Protein AF-A0A443P722-F1 (afdb_monomer_lite)

Radius of gyration: 17.4 Å; chains: 1; bounding box: 44×21×36 Å

Foldseek 3Di:
DDPVLVVVLVVQVVCVVVPHDDPDVVVNVVSVVVVVCVVVVPDPVPVPPPVPPDDPDPPDDPDDPPPDDDD

Structure (mmCIF, N/CA/C/O backbone):
data_AF-A0A443P722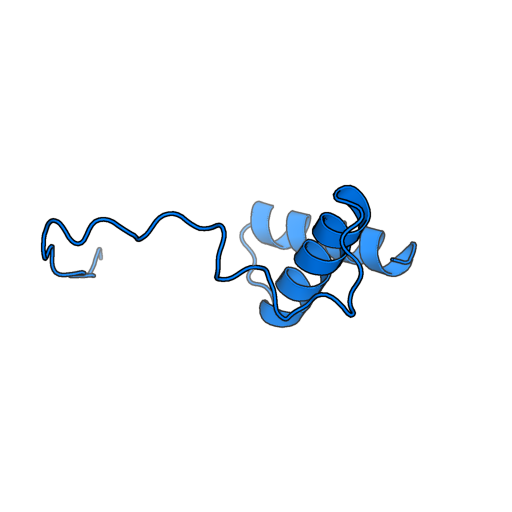-F1
#
_entry.id   AF-A0A443P722-F1
#
loop_
_atom_site.group_PDB
_atom_site.id
_atom_site.type_symbol
_atom_site.label_atom_id
_atom_site.label_alt_id
_atom_site.label_comp_id
_atom_site.label_asym_id
_atom_site.label_entity_id
_atom_site.label_seq_id
_atom_site.pdbx_PDB_ins_code
_atom_site.Cartn_x
_atom_site.Cartn_y
_atom_site.Cartn_z
_atom_site.occupancy
_atom_site.B_iso_or_equiv
_atom_site.auth_seq_id
_atom_site.auth_comp_id
_atom_site.auth_asym_id
_atom_site.auth_atom_id
_atom_site.pdbx_PDB_model_num
ATOM 1 N N . MET A 1 1 ? 15.512 -2.133 -0.084 1.00 73.00 1 MET A N 1
ATOM 2 C CA . MET A 1 1 ? 14.411 -2.166 0.907 1.00 73.00 1 MET A CA 1
ATOM 3 C C . MET A 1 1 ? 14.925 -2.698 2.240 1.00 73.00 1 MET A C 1
ATOM 5 O O . MET A 1 1 ? 15.758 -3.597 2.227 1.00 73.00 1 MET A O 1
ATOM 9 N N . THR A 1 2 ? 14.491 -2.137 3.369 1.00 89.00 2 THR A N 1
ATOM 10 C CA . THR A 1 2 ? 14.959 -2.515 4.717 1.00 89.00 2 THR A CA 1
ATOM 11 C C . THR A 1 2 ? 13.863 -3.205 5.533 1.00 89.00 2 THR A C 1
ATOM 13 O O . THR A 1 2 ? 12.679 -3.102 5.220 1.00 89.00 2 THR A O 1
ATOM 16 N N . MET A 1 3 ? 14.235 -3.874 6.632 1.00 91.50 3 MET A N 1
ATOM 17 C CA . MET A 1 3 ? 13.263 -4.466 7.566 1.00 91.50 3 MET A CA 1
ATOM 18 C C . MET A 1 3 ? 12.302 -3.416 8.145 1.00 91.50 3 MET A C 1
ATOM 20 O O . MET A 1 3 ? 11.127 -3.699 8.356 1.00 91.50 3 MET A O 1
ATOM 24 N N . LYS A 1 4 ? 12.785 -2.184 8.350 1.00 91.19 4 LYS A N 1
ATOM 25 C CA . LYS A 1 4 ? 11.959 -1.062 8.802 1.00 91.19 4 LYS A CA 1
ATOM 26 C C . LYS A 1 4 ? 10.879 -0.704 7.780 1.00 91.19 4 LYS A C 1
ATOM 28 O O . LYS A 1 4 ? 9.747 -0.459 8.182 1.00 91.19 4 LYS A O 1
ATOM 33 N N . ASP A 1 5 ? 11.207 -0.717 6.486 1.00 90.69 5 ASP A N 1
ATOM 34 C CA . ASP A 1 5 ? 10.228 -0.448 5.427 1.00 90.69 5 ASP A CA 1
ATOM 35 C C . ASP A 1 5 ? 9.100 -1.488 5.442 1.00 90.69 5 ASP A C 1
ATOM 37 O O . ASP A 1 5 ? 7.937 -1.112 5.352 1.00 90.69 5 ASP A O 1
ATOM 41 N N . LEU A 1 6 ? 9.431 -2.771 5.641 1.00 92.38 6 LEU A N 1
ATOM 42 C CA . LEU A 1 6 ? 8.442 -3.853 5.735 1.00 92.38 6 LEU A CA 1
ATOM 43 C C . LEU A 1 6 ? 7.514 -3.704 6.945 1.00 92.38 6 LEU A C 1
ATOM 45 O O . LEU A 1 6 ? 6.301 -3.853 6.811 1.00 92.38 6 LEU A O 1
ATOM 49 N N . VAL A 1 7 ? 8.068 -3.397 8.122 1.00 95.44 7 VAL A N 1
ATOM 50 C CA . VAL A 1 7 ? 7.268 -3.196 9.342 1.00 95.44 7 VAL A CA 1
ATOM 51 C C . VAL A 1 7 ? 6.310 -2.020 9.174 1.00 95.44 7 VAL A C 1
ATOM 53 O O . VAL A 1 7 ? 5.142 -2.124 9.545 1.00 95.44 7 VAL A O 1
ATOM 56 N N . LEU A 1 8 ? 6.779 -0.916 8.589 1.00 93.12 8 LEU A N 1
ATOM 57 C CA . LEU A 1 8 ? 5.924 0.244 8.364 1.00 93.12 8 LEU A CA 1
ATOM 58 C C . LEU A 1 8 ? 4.851 -0.022 7.299 1.00 93.12 8 LEU A C 1
ATOM 60 O O . LEU A 1 8 ? 3.717 0.403 7.482 1.00 93.12 8 LEU A O 1
ATOM 64 N N . LEU A 1 9 ? 5.178 -0.756 6.230 1.00 93.75 9 LEU A N 1
ATOM 65 C CA . LEU A 1 9 ? 4.204 -1.142 5.206 1.00 93.75 9 LEU A CA 1
ATOM 66 C C . LEU A 1 9 ? 3.066 -1.980 5.813 1.00 93.75 9 LEU A C 1
ATOM 68 O O . LEU A 1 9 ? 1.894 -1.759 5.513 1.00 93.75 9 LEU A O 1
ATO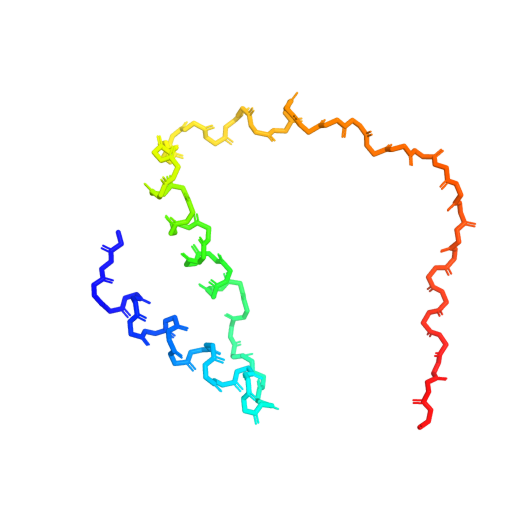M 72 N N . LEU A 1 10 ? 3.410 -2.917 6.705 1.00 94.75 10 LEU A N 1
ATOM 73 C CA . LEU A 1 10 ? 2.434 -3.742 7.417 1.00 94.75 10 LEU A CA 1
ATOM 74 C C . LEU A 1 10 ? 1.549 -2.898 8.343 1.00 94.75 10 LEU A C 1
ATOM 76 O O . LEU A 1 10 ? 0.338 -3.103 8.386 1.00 94.75 10 LEU A O 1
ATOM 80 N N . PHE A 1 11 ? 2.141 -1.938 9.053 1.00 95.75 11 PHE A N 1
ATOM 81 C CA . PHE A 1 11 ? 1.412 -1.007 9.913 1.00 95.75 11 PHE A CA 1
ATOM 82 C C . PHE A 1 11 ? 0.430 -0.129 9.123 1.00 95.75 11 PHE A C 1
ATOM 84 O O . PHE A 1 11 ? -0.736 -0.035 9.493 1.00 95.75 11 PHE A O 1
ATOM 91 N N . GLU A 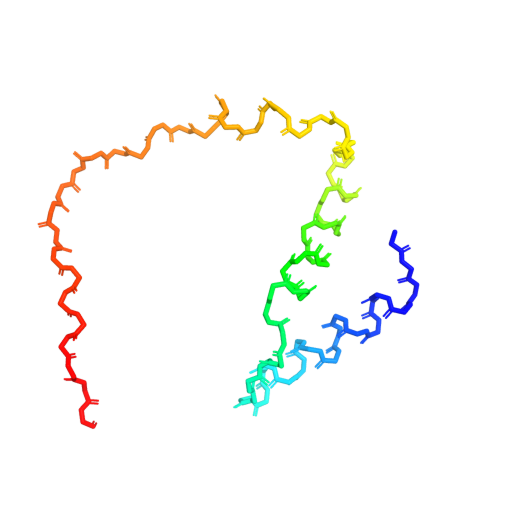1 12 ? 0.864 0.458 8.008 1.00 95.31 12 GLU A N 1
ATOM 92 C CA . GLU A 1 12 ? 0.030 1.317 7.153 1.00 95.31 12 GLU A CA 1
ATOM 93 C C . GLU A 1 12 ? -1.095 0.527 6.470 1.00 95.31 12 GLU A C 1
ATOM 95 O O . GLU A 1 12 ? -2.230 0.994 6.387 1.00 95.31 12 GLU A O 1
ATOM 100 N N . THR A 1 13 ? -0.822 -0.719 6.076 1.00 95.25 13 THR A N 1
ATOM 101 C CA . THR A 1 13 ? -1.852 -1.638 5.564 1.00 95.25 13 THR A CA 1
ATOM 102 C C . THR A 1 13 ? -2.875 -1.993 6.649 1.00 95.25 13 THR A C 1
ATOM 104 O O . THR A 1 13 ? -4.081 -2.029 6.390 1.00 95.25 13 THR A O 1
ATOM 107 N N . ALA A 1 14 ? -2.421 -2.233 7.882 1.00 96.62 14 ALA A N 1
ATOM 108 C CA . ALA A 1 14 ? -3.305 -2.486 9.017 1.00 96.62 14 ALA A CA 1
ATOM 109 C C . ALA A 1 14 ? -4.164 -1.255 9.364 1.00 96.62 14 ALA A C 1
ATOM 111 O O . ALA A 1 14 ? -5.350 -1.403 9.647 1.00 96.62 14 ALA A O 1
ATOM 112 N N . LEU A 1 15 ? -3.606 -0.042 9.288 1.00 96.25 15 LEU A N 1
ATOM 113 C CA . LEU A 1 15 ? -4.347 1.219 9.438 1.00 96.25 15 LEU A CA 1
ATOM 114 C C . LEU A 1 15 ? -5.472 1.337 8.402 1.00 96.25 15 LEU A C 1
ATOM 116 O O . LEU A 1 15 ? -6.628 1.514 8.778 1.00 96.25 15 LEU A O 1
ATOM 120 N N . LEU A 1 16 ? -5.154 1.151 7.117 1.00 94.69 16 LEU A N 1
ATOM 121 C CA . LEU A 1 16 ? -6.145 1.220 6.039 1.00 94.69 16 LEU A CA 1
ATOM 122 C C . LEU A 1 16 ? -7.259 0.178 6.209 1.00 94.69 16 LEU A C 1
ATOM 124 O O . LEU A 1 16 ? -8.440 0.504 6.119 1.00 94.69 16 LEU A O 1
ATOM 128 N N . THR A 1 17 ? -6.902 -1.076 6.502 1.00 95.94 17 THR A N 1
ATOM 129 C CA . THR A 1 17 ? -7.886 -2.163 6.688 1.00 95.94 17 THR A CA 1
ATOM 130 C C . THR A 1 17 ? -8.722 -2.017 7.958 1.00 95.94 17 THR A C 1
ATOM 132 O O . THR A 1 17 ? -9.831 -2.545 8.020 1.00 95.94 17 THR A O 1
ATOM 135 N N . SER A 1 18 ? -8.229 -1.281 8.957 1.00 97.06 18 SER A N 1
ATOM 136 C CA . SER A 1 18 ? -8.991 -0.928 10.161 1.00 97.06 18 SER A CA 1
ATOM 137 C C . SER A 1 18 ? -9.823 0.352 10.013 1.00 97.06 18 SER A C 1
ATOM 139 O O . SER A 1 18 ? -10.538 0.710 10.947 1.00 97.06 18 SER A O 1
ATOM 141 N N . GLY A 1 19 ? -9.792 1.003 8.843 1.00 96.06 19 GLY A N 1
ATOM 142 C CA . GLY A 1 19 ? -10.629 2.164 8.523 1.00 96.06 19 GLY A CA 1
ATOM 143 C C . GLY A 1 19 ? -10.019 3.517 8.892 1.00 96.06 19 GLY A C 1
ATOM 144 O O . GLY A 1 19 ? -10.737 4.514 8.917 1.00 96.06 19 GLY A O 1
ATOM 145 N N . PHE A 1 20 ? -8.719 3.572 9.182 1.00 95.25 20 PHE A N 1
ATOM 146 C CA . PHE A 1 20 ? -8.004 4.825 9.423 1.00 95.25 20 PHE A CA 1
ATOM 147 C C . PHE A 1 20 ? -7.349 5.353 8.143 1.00 95.25 20 PHE A C 1
ATOM 149 O O . PHE A 1 20 ? -6.937 4.595 7.264 1.00 95.25 20 PHE A O 1
ATOM 156 N N . SER A 1 21 ? -7.201 6.675 8.076 1.00 93.38 21 SER A N 1
ATOM 157 C CA . SER A 1 21 ? -6.468 7.360 7.010 1.00 93.38 21 SER A CA 1
ATOM 158 C C . SER A 1 21 ? -4.955 7.305 7.237 1.00 93.38 21 SER A C 1
ATOM 160 O O . SER A 1 21 ? -4.485 7.188 8.368 1.00 93.38 21 SER A O 1
ATOM 162 N N . LEU A 1 22 ? -4.187 7.431 6.154 1.00 93.25 22 LEU A N 1
ATOM 163 C CA . LEU A 1 22 ? -2.731 7.559 6.208 1.00 93.25 22 LEU A CA 1
ATOM 164 C C . LEU A 1 22 ? -2.312 9.017 6.420 1.00 93.25 22 LEU A C 1
ATOM 166 O O . LEU A 1 22 ? -2.891 9.913 5.808 1.00 93.25 22 LEU A O 1
ATOM 170 N N . ASP A 1 23 ? -1.257 9.234 7.210 1.00 90.56 23 ASP A N 1
ATOM 171 C CA . ASP A 1 23 ? -0.660 10.564 7.406 1.00 90.56 23 ASP A CA 1
ATOM 172 C C . ASP A 1 23 ? 0.020 11.082 6.128 1.00 90.56 23 ASP A C 1
ATOM 174 O O . ASP A 1 23 ? -0.127 12.246 5.762 1.00 90.56 23 ASP A O 1
ATOM 178 N N . ASP A 1 24 ? 0.754 10.206 5.431 1.00 92.06 24 ASP A N 1
ATOM 179 C CA . ASP A 1 24 ? 1.416 10.520 4.163 1.00 92.06 24 ASP A CA 1
ATOM 180 C C . ASP A 1 24 ? 1.234 9.381 3.138 1.00 92.06 24 ASP A C 1
ATOM 182 O O . ASP A 1 24 ? 2.048 8.445 3.065 1.00 92.06 24 ASP A O 1
ATOM 186 N N . PRO A 1 25 ? 0.170 9.455 2.316 1.00 91.38 25 PRO A N 1
ATOM 187 C CA . PRO A 1 25 ? -0.105 8.476 1.269 1.00 91.38 25 PRO A CA 1
ATOM 188 C C . PRO A 1 25 ? 1.010 8.363 0.220 1.00 91.38 25 PRO A C 1
ATOM 190 O O . PRO A 1 25 ? 1.244 7.272 -0.303 1.00 91.38 25 PRO A O 1
ATOM 193 N N . ASN A 1 26 ? 1.734 9.452 -0.074 1.00 93.25 26 ASN A N 1
ATOM 194 C CA . ASN A 1 26 ? 2.796 9.443 -1.085 1.00 93.25 26 ASN A CA 1
ATOM 195 C C . ASN A 1 26 ? 3.987 8.605 -0.616 1.00 93.25 26 ASN A C 1
ATOM 197 O O . ASN A 1 26 ? 4.548 7.822 -1.384 1.00 93.25 26 ASN A O 1
ATOM 201 N N . THR A 1 27 ? 4.345 8.710 0.665 1.00 91.44 27 THR A N 1
ATOM 202 C CA . THR A 1 27 ? 5.438 7.912 1.237 1.00 91.44 27 THR A CA 1
ATOM 203 C C . THR A 1 27 ? 5.068 6.427 1.355 1.00 91.44 27 THR A C 1
ATOM 205 O O . THR A 1 27 ? 5.943 5.560 1.225 1.00 91.44 27 THR A O 1
ATOM 208 N N . PHE A 1 28 ? 3.792 6.095 1.581 1.00 93.81 28 PHE A N 1
ATOM 209 C CA . PHE A 1 28 ? 3.304 4.710 1.488 1.00 93.81 28 PHE A CA 1
ATOM 210 C C . PHE A 1 28 ? 3.409 4.176 0.050 1.00 93.81 28 PHE A C 1
ATOM 212 O O . PHE A 1 28 ? 4.052 3.147 -0.176 1.00 93.81 28 PHE A O 1
ATOM 219 N N . ALA A 1 29 ? 2.896 4.921 -0.935 1.00 92.56 29 ALA A N 1
ATOM 220 C CA . ALA A 1 29 ? 2.983 4.560 -2.352 1.00 92.56 29 ALA A CA 1
ATOM 221 C C . ALA A 1 29 ? 4.439 4.391 -2.823 1.00 92.56 29 ALA A C 1
ATOM 223 O O . ALA A 1 29 ? 4.788 3.390 -3.450 1.00 92.56 29 ALA A O 1
ATOM 224 N N . GLY A 1 30 ? 5.334 5.300 -2.426 1.00 92.00 30 GLY A N 1
ATOM 225 C CA . GLY A 1 30 ? 6.761 5.216 -2.745 1.00 92.00 30 GLY A CA 1
ATOM 226 C C . GLY A 1 30 ? 7.451 3.973 -2.166 1.00 92.00 30 GLY A C 1
ATOM 227 O O . GLY A 1 30 ? 8.412 3.463 -2.748 1.00 92.00 30 GLY A O 1
ATOM 228 N N . ARG A 1 31 ? 6.973 3.435 -1.036 1.00 91.38 31 ARG A N 1
ATOM 229 C CA . ARG A 1 31 ? 7.451 2.145 -0.505 1.00 91.38 31 ARG A CA 1
ATOM 230 C C . ARG A 1 31 ? 6.941 0.965 -1.323 1.00 91.38 31 ARG A C 1
ATOM 232 O O . ARG A 1 31 ? 7.744 0.088 -1.637 1.00 91.38 31 ARG A O 1
ATOM 239 N N . ILE A 1 32 ? 5.667 0.969 -1.719 1.00 92.75 32 ILE A N 1
ATOM 240 C CA . ILE A 1 32 ? 5.099 -0.064 -2.601 1.00 92.75 32 ILE A CA 1
ATOM 241 C C . ILE A 1 32 ? 5.844 -0.087 -3.939 1.00 92.75 32 ILE A C 1
ATOM 243 O O . ILE A 1 32 ? 6.259 -1.150 -4.393 1.00 92.75 32 ILE A O 1
ATOM 247 N N . HIS A 1 33 ? 6.095 1.078 -4.538 1.00 90.75 33 HIS A N 1
ATOM 248 C CA . HIS A 1 33 ? 6.805 1.175 -5.814 1.00 90.75 33 HIS A CA 1
ATOM 249 C C . HIS A 1 33 ? 8.227 0.617 -5.714 1.00 90.75 33 HIS A C 1
ATOM 251 O O . HIS A 1 33 ? 8.632 -0.176 -6.560 1.00 90.75 33 HIS A O 1
ATOM 257 N N . ARG A 1 34 ? 8.978 0.954 -4.656 1.00 88.81 34 ARG A N 1
ATOM 258 C CA . ARG A 1 34 ? 10.312 0.367 -4.430 1.00 88.81 34 ARG A CA 1
ATOM 259 C C . ARG A 1 34 ? 10.254 -1.147 -4.220 1.00 88.81 34 ARG A C 1
ATOM 261 O O . ARG A 1 34 ? 11.149 -1.850 -4.677 1.00 88.81 34 ARG A O 1
ATOM 268 N N . MET A 1 35 ? 9.214 -1.658 -3.558 1.00 89.38 35 MET A N 1
ATOM 269 C CA . MET A 1 35 ? 9.008 -3.100 -3.391 1.00 89.38 35 MET A CA 1
ATOM 270 C C . MET A 1 35 ? 8.742 -3.798 -4.730 1.00 89.38 35 MET A C 1
ATOM 272 O O . MET A 1 35 ? 9.344 -4.837 -4.993 1.00 89.38 35 MET A O 1
ATOM 276 N N . LEU A 1 36 ? 7.887 -3.219 -5.579 1.00 88.56 36 LEU A N 1
ATOM 277 C CA . LEU A 1 36 ? 7.569 -3.748 -6.907 1.00 88.56 36 LEU A CA 1
ATOM 278 C C . LEU A 1 36 ? 8.783 -3.727 -7.832 1.00 88.56 36 LEU A C 1
ATOM 280 O O . LEU A 1 36 ? 9.107 -4.759 -8.409 1.00 88.56 36 LEU A O 1
ATOM 284 N N . LYS A 1 37 ? 9.503 -2.601 -7.906 1.00 86.06 37 LYS A N 1
ATOM 285 C CA . LYS A 1 37 ? 10.737 -2.491 -8.699 1.00 86.06 37 LYS A CA 1
ATOM 286 C C . LYS A 1 37 ? 11.749 -3.565 -8.314 1.00 86.06 37 LYS A C 1
ATOM 288 O O . LYS A 1 37 ? 12.2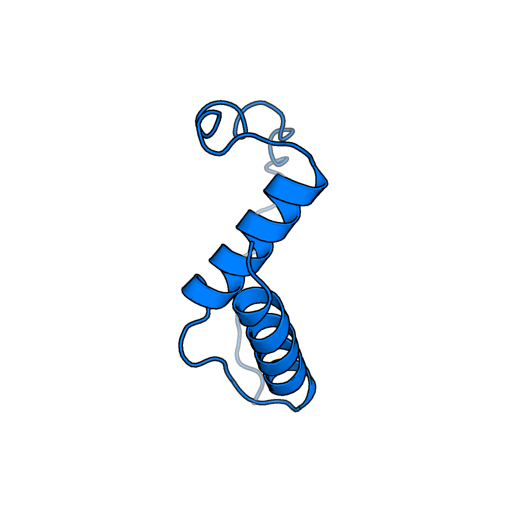69 -4.259 -9.177 1.00 86.06 37 LYS A O 1
ATOM 293 N N . LEU A 1 38 ? 11.948 -3.779 -7.013 1.00 86.50 38 LEU A N 1
ATOM 294 C CA . LEU A 1 38 ? 12.864 -4.805 -6.514 1.00 86.50 38 LEU A CA 1
ATOM 295 C C . LEU A 1 38 ? 12.366 -6.226 -6.840 1.00 86.50 38 LEU A C 1
ATOM 297 O O . LEU A 1 38 ? 13.163 -7.074 -7.228 1.00 86.50 38 LEU A O 1
ATOM 301 N N . GLY A 1 39 ? 11.059 -6.485 -6.735 1.00 86.38 39 GLY A N 1
ATOM 302 C CA . GLY A 1 39 ? 10.457 -7.774 -7.102 1.00 86.38 39 GLY A CA 1
ATOM 303 C C . GLY A 1 39 ? 10.507 -8.082 -8.603 1.00 86.38 39 GLY A C 1
ATOM 304 O O . GLY A 1 39 ? 10.640 -9.243 -8.982 1.00 86.38 39 GLY A O 1
ATOM 305 N N . LEU A 1 40 ? 10.445 -7.048 -9.442 1.00 89.06 40 LEU A N 1
ATOM 306 C CA . LEU A 1 40 ? 10.537 -7.135 -10.901 1.00 89.06 40 LEU A CA 1
ATOM 307 C C . LEU A 1 40 ? 11.977 -7.004 -11.423 1.00 89.06 40 LEU A C 1
ATOM 309 O O . LEU A 1 40 ? 12.199 -7.165 -12.616 1.00 89.06 40 LEU A O 1
ATOM 313 N N . SER A 1 41 ? 12.957 -6.766 -10.542 1.00 84.00 41 SER A N 1
ATOM 314 C CA . SER A 1 41 ? 14.359 -6.487 -10.906 1.00 84.00 41 SER A CA 1
ATOM 315 C C . SER A 1 41 ? 14.526 -5.289 -11.854 1.00 84.00 41 SER A C 1
ATOM 317 O O . SER A 1 41 ? 15.386 -5.309 -12.727 1.00 84.00 41 SER A O 1
ATOM 319 N N . ILE A 1 42 ? 13.703 -4.253 -11.676 1.00 81.19 42 ILE A N 1
ATOM 320 C CA . ILE A 1 42 ? 13.792 -2.985 -12.409 1.00 81.19 42 ILE A CA 1
ATOM 321 C C . ILE A 1 42 ? 14.767 -2.077 -11.657 1.00 81.19 42 ILE A C 1
ATOM 323 O O . ILE A 1 42 ? 14.538 -1.765 -10.481 1.00 81.19 42 ILE A O 1
ATOM 327 N N . ASP A 1 43 ? 15.844 -1.656 -12.320 1.00 73.56 43 ASP A N 1
ATOM 328 C CA . ASP A 1 43 ? 16.828 -0.744 -11.734 1.00 73.56 43 ASP A CA 1
ATOM 329 C C . ASP A 1 43 ? 16.262 0.681 -11.611 1.00 73.56 43 ASP A C 1
ATOM 331 O O . ASP A 1 43 ? 15.518 1.170 -12.464 1.00 73.56 43 ASP A O 1
ATOM 335 N N . GLU A 1 44 ? 16.610 1.377 -10.524 1.00 61.12 44 GLU A N 1
ATOM 336 C CA . GLU A 1 44 ? 16.099 2.731 -10.245 1.00 61.12 44 GLU A CA 1
ATOM 337 C C . GLU A 1 44 ? 16.562 3.773 -11.286 1.00 61.12 44 GLU A C 1
ATOM 339 O O . GLU A 1 44 ? 15.894 4.795 -11.455 1.00 61.12 44 GLU A O 1
ATOM 344 N N . ASP A 1 45 ? 17.636 3.475 -12.023 1.00 56.84 45 ASP A N 1
ATOM 345 C CA . ASP A 1 45 ? 18.225 4.316 -13.073 1.00 56.84 45 ASP A CA 1
ATOM 346 C C . ASP A 1 45 ? 17.540 4.164 -14.447 1.00 56.84 45 ASP A C 1
ATOM 348 O O . ASP A 1 45 ? 17.781 4.961 -15.354 1.00 56.84 45 ASP A O 1
ATOM 352 N N . GLU A 1 46 ? 16.645 3.184 -14.606 1.00 55.66 46 GLU A N 1
ATOM 353 C CA . GLU A 1 46 ? 15.894 2.934 -15.846 1.00 55.66 46 GLU A CA 1
ATOM 354 C C . GLU A 1 46 ? 14.533 3.661 -15.861 1.00 55.66 46 GLU A C 1
ATOM 356 O O . GLU A 1 46 ? 13.621 3.337 -16.618 1.00 55.66 46 GLU A O 1
ATOM 361 N N . ALA A 1 47 ? 14.379 4.697 -15.028 1.00 50.84 47 ALA A N 1
ATOM 362 C CA . ALA A 1 47 ? 13.151 5.482 -14.854 1.00 50.84 47 ALA A CA 1
ATOM 363 C C . ALA A 1 47 ? 12.756 6.366 -16.064 1.00 50.84 47 ALA A C 1
ATOM 365 O O . ALA A 1 47 ? 12.030 7.346 -15.902 1.00 50.84 47 ALA A O 1
ATOM 366 N N . GLY A 1 48 ? 13.232 6.042 -17.269 1.00 50.09 48 GLY A N 1
ATOM 367 C CA . GLY A 1 48 ? 12.905 6.732 -18.519 1.00 50.09 48 GLY A CA 1
ATOM 368 C C . GLY A 1 48 ? 12.190 5.873 -19.567 1.00 50.09 48 GLY A C 1
ATOM 369 O O . GLY A 1 48 ? 11.906 6.398 -20.639 1.00 50.09 48 GLY A O 1
ATOM 370 N N . ALA A 1 49 ? 11.921 4.588 -19.299 1.00 47.03 49 ALA A N 1
ATOM 371 C CA . ALA A 1 49 ? 11.443 3.640 -20.315 1.00 47.03 49 ALA A CA 1
ATOM 372 C C . ALA A 1 49 ? 10.042 3.037 -20.062 1.00 47.03 49 ALA A C 1
ATOM 374 O O . ALA A 1 49 ? 9.610 2.194 -20.837 1.00 47.03 49 ALA A O 1
ATOM 375 N N . ASP A 1 50 ? 9.317 3.452 -19.017 1.00 52.41 50 ASP A N 1
ATOM 376 C CA . ASP A 1 50 ? 8.065 2.777 -18.605 1.00 52.41 50 ASP A CA 1
ATOM 377 C C . ASP A 1 50 ? 6.769 3.489 -19.049 1.00 52.41 50 ASP A C 1
ATOM 379 O O . ASP A 1 50 ? 5.671 3.040 -18.746 1.00 52.41 50 ASP A O 1
ATOM 383 N N . ASP A 1 51 ? 6.872 4.584 -19.811 1.00 52.44 51 ASP A N 1
ATOM 384 C CA . ASP A 1 51 ? 5.704 5.218 -20.458 1.00 52.44 51 ASP A CA 1
ATOM 385 C C . ASP A 1 51 ? 5.469 4.670 -21.885 1.00 52.44 51 ASP A C 1
ATOM 387 O O . ASP A 1 51 ? 4.551 5.087 -22.584 1.00 52.44 51 ASP A O 1
ATOM 391 N N . THR A 1 52 ? 6.320 3.743 -22.354 1.00 53.53 52 THR A N 1
ATOM 392 C CA . THR A 1 52 ? 6.293 3.230 -23.738 1.00 53.53 52 THR A CA 1
ATOM 393 C C . THR A 1 52 ? 5.675 1.843 -23.906 1.00 53.53 52 THR A C 1
ATOM 395 O O . THR A 1 52 ? 5.353 1.484 -25.036 1.00 53.53 52 THR A O 1
ATOM 398 N N . ASP A 1 53 ? 5.487 1.081 -22.824 1.00 56.94 53 ASP A N 1
ATOM 399 C CA . ASP A 1 53 ? 4.910 -0.278 -22.870 1.00 56.94 53 ASP A CA 1
ATOM 400 C C . ASP A 1 53 ? 3.446 -0.340 -22.403 1.00 56.94 53 ASP A C 1
ATOM 402 O O . ASP A 1 53 ? 2.809 -1.397 -22.455 1.00 56.94 53 ASP A O 1
ATOM 406 N N . MET A 1 54 ? 2.873 0.790 -21.980 1.00 56.41 54 MET A N 1
ATOM 407 C CA . MET A 1 54 ? 1.449 0.860 -21.679 1.00 56.41 54 MET A CA 1
ATOM 408 C C . MET A 1 54 ? 0.676 1.031 -22.996 1.00 56.41 54 MET A C 1
ATOM 410 O O . MET A 1 54 ? 0.935 1.990 -23.729 1.00 56.41 54 MET A O 1
ATOM 414 N N . PRO A 1 55 ? -0.257 0.122 -23.348 1.00 70.44 55 PRO A N 1
ATOM 415 C CA . PRO A 1 55 ? -1.109 0.343 -24.508 1.00 70.44 55 PRO A CA 1
ATOM 416 C C . PRO A 1 55 ? -1.866 1.666 -24.316 1.00 70.44 55 PRO A C 1
ATOM 418 O O . PRO A 1 55 ? -2.264 1.971 -23.187 1.00 70.44 55 PRO A O 1
ATOM 421 N N . PRO A 1 56 ? -2.056 2.461 -25.385 1.00 71.69 56 PRO A N 1
ATOM 422 C CA . PRO A 1 56 ? -2.789 3.711 -25.279 1.00 71.69 56 PRO A CA 1
ATOM 423 C C . PRO A 1 56 ? -4.165 3.417 -24.687 1.00 71.69 56 PRO A C 1
ATOM 425 O O . PRO A 1 56 ? -4.845 2.488 -25.126 1.00 71.69 56 PRO A O 1
ATOM 428 N N . LEU A 1 57 ? -4.552 4.191 -23.671 1.00 64.19 57 LEU A N 1
ATOM 429 C CA . LEU A 1 57 ? -5.915 4.154 -23.158 1.00 64.19 57 LEU A CA 1
ATOM 430 C C . LEU A 1 57 ? -6.841 4.434 -24.344 1.00 64.19 57 LEU A C 1
ATOM 432 O O . LEU A 1 57 ? -6.684 5.452 -25.019 1.00 64.19 57 LEU A O 1
ATOM 436 N N . GLU A 1 58 ? -7.754 3.510 -24.640 1.00 67.25 58 GLU A N 1
ATOM 437 C CA . GLU A 1 58 ? -8.777 3.751 -25.650 1.00 67.25 58 GLU A CA 1
ATOM 438 C C . GLU A 1 58 ? -9.619 4.942 -25.166 1.00 67.25 58 GLU A C 1
ATOM 440 O O . GLU A 1 58 ? -10.327 4.846 -24.165 1.00 67.25 58 GLU A O 1
ATOM 445 N N . GLU A 1 59 ? -9.495 6.092 -25.841 1.00 60.00 59 GLU A N 1
ATOM 446 C CA . GLU A 1 59 ? -10.445 7.200 -25.722 1.00 60.00 59 GLU A CA 1
ATOM 447 C C . GLU A 1 59 ? -11.782 6.740 -26.316 1.00 60.00 59 GLU A C 1
ATOM 449 O O . GLU A 1 59 ? -12.126 7.084 -27.447 1.00 60.00 59 GLU A O 1
ATOM 454 N N . ASP A 1 60 ? -12.542 5.945 -25.569 1.00 51.22 60 ASP A N 1
ATOM 455 C CA . ASP A 1 60 ? -13.967 5.794 -25.829 1.00 51.22 60 ASP A CA 1
ATOM 456 C C . ASP A 1 60 ? -14.762 6.221 -24.598 1.00 51.22 60 ASP A C 1
ATOM 458 O O . ASP A 1 60 ? -14.654 5.649 -23.516 1.00 51.22 60 ASP A O 1
ATOM 462 N N . GLY A 1 61 ? -15.570 7.261 -24.793 1.00 47.31 61 GLY A N 1
ATOM 463 C CA . GLY A 1 61 ? -16.666 7.589 -23.894 1.00 47.31 61 GLY A CA 1
ATOM 464 C C . GLY A 1 61 ? -16.326 8.530 -22.746 1.00 47.31 61 GLY A C 1
ATOM 465 O O . GLY A 1 61 ? -16.089 8.126 -21.616 1.00 47.31 61 GLY A O 1
ATOM 466 N N . ASN A 1 62 ? -16.463 9.822 -23.028 1.00 52.25 62 ASN A N 1
ATOM 467 C CA . ASN A 1 62 ? -16.920 10.833 -22.083 1.00 52.25 62 ASN A CA 1
ATOM 468 C C . ASN A 1 62 ? -18.106 10.322 -21.228 1.00 52.25 62 ASN A C 1
ATOM 470 O O . ASN A 1 62 ? -19.264 10.518 -21.594 1.00 52.25 62 ASN A O 1
ATOM 474 N N . GLU A 1 63 ? -17.826 9.747 -20.063 1.00 50.62 63 GLU A N 1
ATOM 475 C CA . GLU A 1 63 ? -18.754 9.724 -18.934 1.00 50.62 63 GLU A CA 1
ATOM 476 C C . GLU A 1 63 ? -18.123 10.539 -17.806 1.00 50.62 63 GLU A C 1
ATOM 478 O O . GLU A 1 63 ? -17.394 10.047 -16.948 1.00 50.62 63 GLU A O 1
ATOM 483 N N . GLU A 1 64 ? -18.328 11.854 -17.928 1.00 48.31 64 GLU A N 1
ATOM 484 C CA . GLU A 1 64 ? -18.607 12.781 -16.834 1.00 48.31 64 GLU A CA 1
ATOM 485 C C . GLU A 1 64 ? -18.458 12.115 -15.455 1.00 48.31 64 GLU A C 1
ATOM 487 O O . GLU A 1 64 ? -19.373 11.443 -14.982 1.00 48.31 64 GLU A O 1
ATOM 492 N N . SER A 1 65 ? -17.299 12.289 -14.800 1.00 58.81 65 SER A N 1
ATOM 493 C CA . SER A 1 65 ? -17.133 11.995 -13.369 1.00 58.81 65 SER A CA 1
ATOM 494 C C . SER A 1 65 ? -18.005 12.961 -12.571 1.00 58.81 65 SER A C 1
ATOM 496 O O . SER A 1 65 ? -17.537 13.899 -11.927 1.00 58.81 65 SER A O 1
ATOM 498 N N . LYS A 1 66 ? -19.312 12.732 -12.643 1.00 52.00 66 LYS A N 1
ATOM 499 C CA . LYS A 1 66 ? -20.316 13.279 -11.761 1.00 52.00 66 LYS A CA 1
ATOM 500 C C . LYS A 1 66 ? -20.156 12.519 -10.447 1.00 52.00 66 LYS A C 1
ATOM 502 O O . LYS A 1 66 ? -20.866 11.557 -10.174 1.00 52.00 66 LYS A O 1
ATOM 507 N N . MET A 1 67 ? -19.175 12.927 -9.640 1.00 67.06 67 MET A N 1
ATOM 508 C CA . MET A 1 67 ? -19.217 12.682 -8.197 1.00 67.06 67 MET A CA 1
ATOM 509 C C . MET A 1 67 ? -20.378 13.514 -7.640 1.00 67.06 67 MET A C 1
ATOM 511 O O . MET A 1 67 ? -20.180 14.583 -7.072 1.00 67.06 67 MET A O 1
ATOM 515 N N . GLU A 1 68 ? -21.606 13.075 -7.915 1.00 59.56 68 GLU A N 1
ATOM 516 C CA . GLU A 1 68 ? -22.804 13.573 -7.254 1.00 59.56 68 GLU A CA 1
ATOM 517 C C . GLU A 1 68 ? -22.859 12.936 -5.867 1.00 59.56 68 GLU A C 1
ATOM 519 O O . GLU A 1 68 ? -22.659 11.729 -5.718 1.00 59.56 68 GLU A O 1
ATOM 524 N N . GLU A 1 69 ? -23.057 13.792 -4.867 1.00 55.31 69 GLU A N 1
ATOM 525 C CA . GLU A 1 69 ? -23.242 13.464 -3.457 1.00 55.31 69 GLU A CA 1
ATOM 526 C C . GLU A 1 69 ? -24.056 12.182 -3.246 1.00 55.31 69 GLU A C 1
ATOM 528 O O . GLU A 1 69 ? -25.155 12.025 -3.779 1.00 55.31 69 GLU A O 1
ATOM 533 N N . VAL A 1 70 ? -23.548 11.307 -2.379 1.00 66.25 70 VAL A N 1
ATOM 534 C CA . VAL A 1 70 ? -24.411 10.435 -1.586 1.00 66.25 70 VAL A CA 1
ATOM 535 C C . VAL A 1 70 ? -24.375 10.956 -0.152 1.00 66.25 70 VAL A C 1
ATOM 537 O 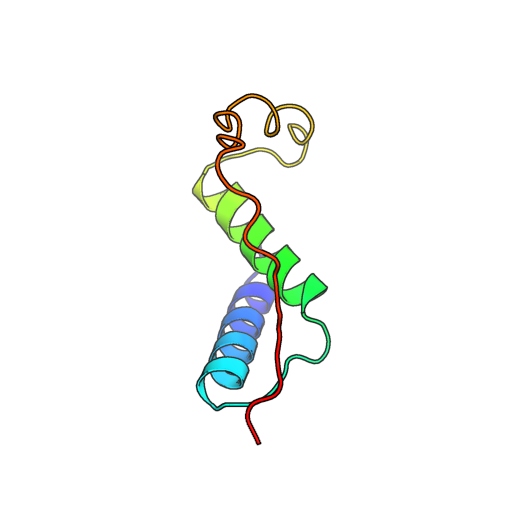O . VAL A 1 70 ? -23.307 11.016 0.458 1.00 66.25 70 VAL A O 1
ATOM 540 N N . ASP A 1 71 ? -25.543 11.425 0.288 1.00 52.47 71 ASP A N 1
ATOM 541 C CA . ASP A 1 71 ? -25.912 11.790 1.664 1.00 52.47 71 ASP A CA 1
ATOM 542 C C . ASP A 1 71 ? -25.574 10.676 2.674 1.00 52.47 71 ASP A C 1
ATOM 544 O O . ASP A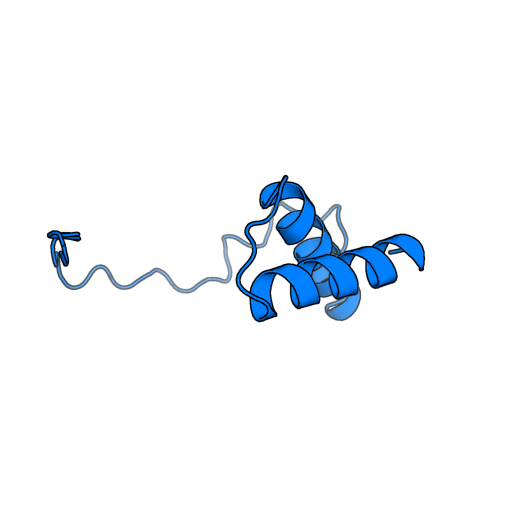 1 71 ? -25.751 9.480 2.324 1.00 52.47 71 ASP A O 1
#

Secondary structure (DSSP, 8-state):
--HHHHHHHHHHHHHHHTTPPPS-HHHHHHHHHHHHHHHHT--GGGTTSTTSSSPPP--------------

Sequence (71 aa):
MTMKDLVLLLFETALLTSGFSLDDPNTFAGRIHRMLKLGLSIDEDEAGADDTDMPPLEEDGNEESKMEEVD

InterPro domains:
  IPR001404 Heat shock protein Hsp90 family [PF00183] (2-65)
  IPR037196 HSP90, C-terminal domain [G3DSA:1.20.120.790] (1-46)
  IPR037196 HSP90, C-terminal domain [SSF110942] (3-36)

Organism: NCBI:txid337451

pLDDT: mean 77.51, std 17.8, range [47.03, 97.06]